Protein AF-A0A3L7U3P4-F1 (afdb_monomer)

Foldseek 3Di:
DVVVVVCVVVVNADQEDEAEQEAQFPDPPRQDDELVVVLVVLVVCVPHPHAYEPNEYWYAQARLDCRSPADPDGHHLVSRQVVLLSNCVSQVVDPSYDYYDYHEAEDDDSGRGHCHYNVRHGTPNVVSVVVVVVVVVDPPDDPPPPPDPDPPDPDDDDDDD

Sequence (161 aa):
WQYLERLSQEGIHFDAVGIQMCFGGATGGTAMRDLMQVSAVLDRFLAFDCKVMVSAFGVPSRQVDPKNGWWRNPWSEQVQSIWASRFVTIALSKPFIETVVWERLIDEGEDATGLLFENGKVKSVFAKLIAIRKRLRKPLGGQQHIGTADDETRAGAPAVE

pLDDT: mean 86.47, std 15.96, range [34.09, 97.69]

Nearest PDB structures (foldseek):
  8dhl-assembly1_A  TM=6.721E-01  e=5.071E-04  Tannerella forsythia
  5z6p-assembly2_B  TM=6.825E-01  e=1.349E-03  Agarivorans gilvus
  6xj9-assembly1_A  TM=6.238E-01  e=6.167E-04  Pseudoalteromonas fuliginea
  4bq3-assembly2_B  TM=6.403E-01  e=3.587E-03  Saccharophagus degradans 2-40
  4bq2-assembly4_D  TM=6.257E-01  e=1.411E-02  Saccharophagus degradans 2-40

Structure (mmCIF, N/CA/C/O backbone):
data_AF-A0A3L7U3P4-F1
#
_entry.id   AF-A0A3L7U3P4-F1
#
loop_
_atom_site.group_PDB
_atom_site.id
_atom_site.type_symbol
_atom_site.label_atom_id
_atom_site.label_alt_id
_atom_site.label_comp_id
_atom_site.label_asym_id
_atom_site.label_entity_id
_atom_site.label_seq_id
_atom_site.pdbx_PDB_ins_code
_atom_site.Cartn_x
_atom_site.Cartn_y
_atom_site.Cartn_z
_atom_site.occupancy
_atom_site.B_iso_or_equiv
_atom_site.auth_seq_id
_atom_site.auth_comp_id
_atom_site.auth_asym_id
_atom_site.auth_atom_id
_atom_site.pdbx_PDB_model_num
ATOM 1 N N . TRP A 1 1 ? -19.252 0.129 -0.219 1.00 67.69 1 TRP A N 1
ATOM 2 C CA . TRP A 1 1 ? -19.522 0.945 0.984 1.00 67.69 1 TRP A CA 1
ATOM 3 C C . TRP A 1 1 ? -20.930 0.738 1.493 1.00 67.69 1 TRP A C 1
ATOM 5 O O . TRP A 1 1 ? -21.040 0.233 2.596 1.00 67.69 1 TRP A O 1
ATOM 15 N N . GLN A 1 2 ? -21.957 0.923 0.657 1.00 83.81 2 GLN A N 1
ATOM 16 C CA . GLN A 1 2 ? -23.357 0.597 0.991 1.00 83.81 2 GLN A CA 1
ATOM 17 C C . GLN A 1 2 ? -23.560 -0.796 1.618 1.00 83.81 2 GLN A C 1
ATOM 19 O O . GLN A 1 2 ? -24.437 -0.975 2.449 1.00 83.81 2 GLN A O 1
ATOM 24 N N . TYR A 1 3 ? -22.738 -1.786 1.253 1.00 87.94 3 TYR A N 1
ATOM 25 C CA . TYR A 1 3 ? -22.774 -3.108 1.883 1.00 87.94 3 TYR A CA 1
ATOM 26 C C . TYR A 1 3 ? -22.405 -3.087 3.378 1.00 87.94 3 TYR A C 1
ATOM 28 O O . TYR A 1 3 ? -23.147 -3.627 4.187 1.00 87.94 3 TYR A O 1
ATOM 36 N N . LEU A 1 4 ? -21.302 -2.429 3.754 1.00 87.75 4 LEU A N 1
ATOM 37 C 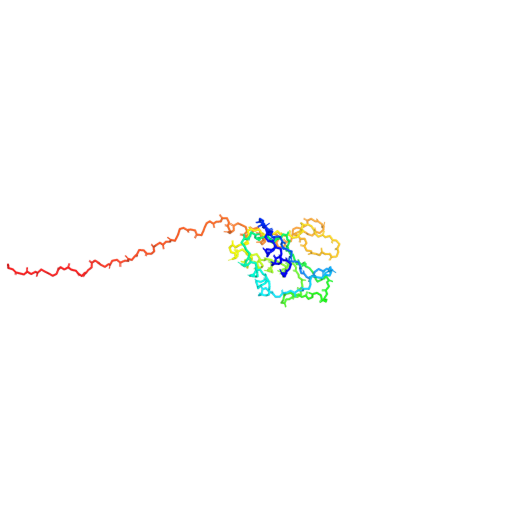CA . LEU A 1 4 ? -20.885 -2.325 5.159 1.00 87.75 4 LEU A CA 1
ATOM 38 C C . LEU A 1 4 ? -21.869 -1.483 5.978 1.00 87.75 4 LEU A C 1
ATOM 40 O O . LEU A 1 4 ? -22.160 -1.826 7.116 1.00 87.75 4 LEU A O 1
ATOM 44 N N . GLU A 1 5 ? -22.415 -0.418 5.386 1.00 88.25 5 GLU A N 1
ATOM 45 C CA . GLU A 1 5 ? -23.456 0.403 6.020 1.00 88.25 5 GLU A CA 1
ATOM 46 C C . GLU A 1 5 ? -24.707 -0.423 6.331 1.00 88.25 5 GLU A C 1
ATOM 48 O O . GLU A 1 5 ? -25.208 -0.361 7.447 1.00 88.25 5 GLU A O 1
ATOM 53 N N . ARG A 1 6 ? -25.173 -1.243 5.379 1.00 91.75 6 ARG A N 1
ATOM 54 C CA . ARG A 1 6 ? -26.330 -2.127 5.585 1.00 91.75 6 ARG A CA 1
ATOM 55 C C . ARG A 1 6 ? -26.078 -3.148 6.682 1.00 91.75 6 ARG A C 1
ATOM 57 O O . ARG A 1 6 ? -26.910 -3.306 7.557 1.00 91.75 6 ARG A O 1
ATOM 64 N N . LEU A 1 7 ? -24.927 -3.811 6.667 1.00 89.75 7 LEU A N 1
ATOM 65 C CA . LEU A 1 7 ? -24.597 -4.778 7.713 1.00 89.75 7 LEU A CA 1
ATOM 66 C C . LEU A 1 7 ? -24.532 -4.121 9.103 1.00 89.75 7 LEU A C 1
ATOM 68 O O . LEU A 1 7 ? -25.035 -4.690 10.065 1.00 89.75 7 LEU A O 1
ATOM 72 N N . SER A 1 8 ? -23.990 -2.902 9.195 1.00 87.62 8 SER A N 1
ATOM 73 C CA . SER A 1 8 ? -24.007 -2.114 10.433 1.00 87.62 8 SER A CA 1
ATOM 74 C C . SER A 1 8 ? -25.440 -1.770 10.878 1.00 87.62 8 SER A C 1
ATOM 76 O O . SER A 1 8 ? -25.772 -1.907 12.052 1.00 87.62 8 SER A O 1
ATOM 78 N N . GLN A 1 9 ? -26.322 -1.398 9.942 1.00 90.38 9 GLN A N 1
ATOM 79 C CA . GLN A 1 9 ? -27.745 -1.130 10.214 1.00 90.38 9 GLN A CA 1
ATOM 80 C C . GLN A 1 9 ? -28.514 -2.372 10.688 1.00 90.38 9 GLN A C 1
ATOM 82 O O . GLN A 1 9 ? -29.405 -2.244 11.522 1.00 90.38 9 GLN A O 1
ATOM 87 N N . GLU A 1 10 ? -28.146 -3.559 10.206 1.00 93.88 10 GLU A N 1
ATOM 88 C CA . GLU A 1 10 ? -28.688 -4.851 10.656 1.00 93.88 10 GLU A CA 1
ATOM 89 C C . GLU A 1 10 ? -28.107 -5.305 12.016 1.00 93.88 10 GLU A C 1
ATOM 91 O O . GLU A 1 10 ? -28.405 -6.400 12.489 1.00 93.88 10 GLU A O 1
ATOM 96 N N . GLY A 1 11 ? -27.266 -4.485 12.662 1.00 90.19 11 GLY A N 1
ATOM 97 C CA . GLY A 1 11 ? -26.672 -4.782 13.969 1.00 90.19 11 GLY A CA 1
ATOM 98 C C . GLY A 1 11 ? -25.506 -5.773 13.922 1.00 90.19 11 GLY A C 1
ATOM 99 O O . GLY A 1 11 ? -25.131 -6.334 14.952 1.00 90.19 11 GLY A O 1
ATOM 100 N N . ILE A 1 12 ? -24.920 -6.011 12.745 1.00 90.69 12 ILE A N 1
ATOM 101 C CA . ILE A 1 12 ? -23.742 -6.869 12.605 1.00 90.69 12 ILE A CA 1
ATOM 102 C C . ILE A 1 12 ? -22.498 -6.050 12.950 1.00 90.69 12 ILE A C 1
ATOM 104 O O . ILE A 1 12 ? -22.126 -5.114 12.240 1.00 90.69 12 ILE A O 1
ATOM 108 N N . HIS A 1 13 ? -21.843 -6.428 14.045 1.00 87.00 13 HIS A N 1
ATOM 109 C CA . HIS A 1 13 ? -20.583 -5.833 14.476 1.00 87.00 13 HIS A CA 1
ATOM 110 C C . HIS A 1 13 ? -19.392 -6.435 13.721 1.00 87.00 13 HIS A C 1
ATOM 112 O O . HIS A 1 13 ? -19.368 -7.629 13.419 1.00 87.00 13 HIS A O 1
ATOM 118 N N . PHE A 1 14 ? -18.386 -5.603 13.448 1.00 87.12 14 PHE A N 1
ATOM 119 C CA . PHE A 1 14 ? -17.137 -6.010 12.809 1.00 87.12 14 PHE A CA 1
ATOM 120 C C . PHE A 1 14 ? -15.954 -5.670 13.699 1.00 87.12 14 PHE A C 1
ATOM 122 O O . PHE A 1 14 ? -15.806 -4.518 14.101 1.00 87.12 14 PHE A O 1
ATOM 129 N N . ASP A 1 15 ? -15.062 -6.631 13.916 1.00 89.44 15 ASP A N 1
ATOM 130 C CA . ASP A 1 15 ? -13.807 -6.371 14.624 1.00 89.44 15 ASP A CA 1
ATOM 131 C C . ASP A 1 15 ? -12.809 -5.611 13.736 1.00 89.44 15 ASP A C 1
ATOM 133 O O . ASP A 1 15 ? -12.107 -4.701 14.184 1.00 89.44 15 ASP A O 1
ATOM 137 N N . ALA A 1 16 ? -12.758 -5.963 12.446 1.00 91.25 16 ALA A N 1
ATOM 138 C CA . ALA A 1 16 ? -11.863 -5.343 11.480 1.00 91.25 16 ALA A CA 1
ATOM 139 C C . ALA A 1 16 ? -12.367 -5.454 10.035 1.00 91.25 16 ALA A C 1
ATOM 141 O O . ALA A 1 16 ? -13.094 -6.381 9.675 1.00 91.25 16 ALA A O 1
ATOM 142 N N . VAL A 1 17 ? -11.903 -4.542 9.178 1.00 93.06 17 VAL A N 1
ATOM 143 C CA . VAL A 1 17 ? -12.140 -4.571 7.731 1.00 93.06 17 VAL A CA 1
ATOM 144 C C . VAL A 1 17 ? -10.822 -4.591 6.965 1.00 93.06 17 VAL A C 1
ATOM 146 O O . VAL A 1 17 ? -9.960 -3.730 7.136 1.00 93.06 17 VAL A O 1
ATOM 149 N N . GLY A 1 18 ? -10.689 -5.574 6.073 1.00 94.31 18 GLY A N 1
ATOM 150 C CA . GLY A 1 18 ? -9.583 -5.682 5.128 1.00 94.31 18 GLY A CA 1
ATOM 151 C C . GLY A 1 18 ? -9.915 -5.037 3.783 1.00 94.31 18 GLY A C 1
ATOM 152 O O . GLY A 1 18 ? -10.949 -5.338 3.188 1.00 94.31 18 GLY A O 1
ATOM 153 N N . ILE A 1 19 ? -9.020 -4.196 3.271 1.00 93.75 19 ILE A N 1
ATOM 154 C CA . ILE A 1 19 ? -9.125 -3.595 1.938 1.00 93.75 19 ILE A CA 1
ATOM 155 C C . ILE A 1 19 ? -7.894 -3.866 1.084 1.00 93.75 19 ILE A C 1
ATOM 157 O O . ILE A 1 19 ? -6.760 -3.739 1.541 1.00 93.75 19 ILE A O 1
ATOM 161 N N . GLN A 1 20 ? -8.132 -4.171 -0.188 1.00 94.69 20 GLN A N 1
ATOM 162 C CA . GLN A 1 20 ? -7.082 -4.329 -1.186 1.00 94.69 20 GLN A CA 1
ATOM 163 C C . GLN A 1 20 ? -7.017 -3.092 -2.087 1.00 94.69 20 GLN A C 1
ATOM 165 O O . GLN A 1 20 ? -8.040 -2.570 -2.536 1.00 94.69 20 GLN A O 1
ATOM 170 N N . MET A 1 21 ? -5.805 -2.598 -2.322 1.00 94.56 21 MET A N 1
ATOM 171 C CA . MET A 1 21 ? -5.500 -1.400 -3.100 1.00 94.56 21 MET A CA 1
ATOM 172 C C . MET A 1 21 ? -4.322 -1.672 -4.037 1.00 94.56 21 MET A C 1
ATOM 174 O O . MET A 1 21 ? -3.221 -1.147 -3.855 1.00 94.56 21 MET A O 1
ATOM 178 N N . CYS A 1 22 ? -4.572 -2.517 -5.033 1.00 94.06 22 CYS A N 1
ATOM 179 C CA . CYS A 1 22 ? -3.607 -2.889 -6.063 1.00 94.06 22 CYS A CA 1
ATOM 180 C C . CYS A 1 22 ? -3.944 -2.171 -7.376 1.00 94.06 22 CYS A C 1
ATOM 182 O O . CYS A 1 22 ? -5.112 -2.104 -7.767 1.00 94.06 22 CYS A O 1
ATOM 184 N N . PHE A 1 23 ? -2.935 -1.613 -8.047 1.00 94.38 23 PHE A N 1
ATOM 185 C CA . PHE A 1 23 ? -3.126 -0.808 -9.255 1.00 94.38 23 PHE A CA 1
ATOM 186 C C . PHE A 1 23 ? -2.093 -1.126 -10.340 1.00 94.38 23 PHE A C 1
ATOM 188 O O . PHE A 1 23 ? -0.981 -1.545 -10.043 1.00 94.38 23 PHE A O 1
ATOM 195 N N . GLY A 1 24 ? -2.439 -0.873 -11.602 1.00 89.75 24 GLY A N 1
ATOM 196 C CA . GLY A 1 24 ? -1.555 -0.988 -12.764 1.00 89.75 24 GLY A CA 1
ATOM 197 C C . GLY A 1 24 ? -1.256 -2.415 -13.239 1.00 89.75 24 GLY A C 1
ATOM 198 O O . GLY A 1 24 ? -0.463 -2.561 -14.164 1.00 89.75 24 GLY A O 1
ATOM 199 N N . GLY A 1 25 ? -1.848 -3.445 -12.623 1.00 86.75 25 GLY A N 1
ATOM 200 C CA . GLY A 1 25 ? -1.636 -4.855 -12.980 1.00 86.75 25 GLY A CA 1
ATOM 201 C C . GLY A 1 25 ? -2.342 -5.280 -14.273 1.00 86.75 25 GLY A C 1
ATOM 202 O O . GLY A 1 25 ? -2.974 -4.461 -14.940 1.00 86.75 25 GLY A O 1
ATOM 203 N N . ALA A 1 26 ? -2.250 -6.566 -14.627 1.00 79.56 26 ALA A N 1
ATOM 204 C CA . ALA A 1 26 ? -2.973 -7.138 -15.772 1.00 79.56 26 ALA A CA 1
ATOM 205 C C . ALA A 1 26 ? -4.445 -7.471 -15.457 1.00 79.56 26 ALA A C 1
ATOM 207 O O . ALA A 1 26 ? -5.258 -7.674 -16.360 1.00 79.56 26 ALA A O 1
ATOM 208 N N . THR A 1 27 ? -4.802 -7.554 -14.174 1.00 77.50 27 THR A N 1
ATOM 209 C CA . THR A 1 27 ? -6.125 -7.992 -13.721 1.00 77.50 27 THR A CA 1
ATOM 210 C C . THR A 1 27 ? -7.153 -6.860 -13.733 1.00 77.50 27 THR A C 1
ATOM 212 O O . THR A 1 27 ? -6.855 -5.689 -13.472 1.00 77.50 27 THR A O 1
ATOM 215 N N . GLY A 1 28 ? -8.408 -7.208 -14.033 1.00 77.31 28 GLY A N 1
ATOM 216 C CA . GLY A 1 28 ? -9.522 -6.261 -13.992 1.00 77.31 28 GLY A CA 1
ATOM 217 C C . GLY A 1 28 ? -9.705 -5.654 -12.596 1.00 77.31 28 GLY A C 1
ATOM 218 O O . GLY A 1 28 ? -9.552 -6.333 -11.586 1.00 77.31 28 GLY A O 1
ATOM 219 N N . GLY A 1 29 ? -10.041 -4.362 -12.536 1.00 83.44 29 GLY A N 1
ATOM 220 C CA . GLY A 1 29 ? -10.221 -3.636 -11.270 1.00 83.44 29 GLY A CA 1
ATOM 221 C C . GLY A 1 29 ? -8.958 -2.958 -10.727 1.00 83.44 29 GLY A C 1
ATOM 222 O O . GLY A 1 29 ? -9.045 -2.251 -9.725 1.00 83.44 29 GLY A O 1
ATOM 223 N N . THR A 1 30 ? -7.821 -3.082 -11.417 1.00 88.75 30 THR A N 1
ATOM 224 C CA . THR A 1 30 ? -6.544 -2.454 -11.035 1.00 88.75 30 THR A CA 1
ATOM 225 C C . THR A 1 30 ? -6.293 -1.105 -11.721 1.00 88.75 30 THR A C 1
ATOM 227 O O . THR A 1 30 ? -5.163 -0.627 -11.780 1.00 88.75 30 THR A O 1
ATOM 230 N N . ALA A 1 31 ? -7.331 -0.441 -12.235 1.00 92.00 31 ALA A N 1
ATOM 231 C CA . ALA A 1 31 ? -7.183 0.874 -12.859 1.00 92.00 31 ALA A CA 1
ATOM 232 C C . ALA A 1 31 ? -6.567 1.892 -11.883 1.00 92.00 31 ALA A C 1
ATOM 234 O O . ALA A 1 31 ? -7.016 2.023 -10.739 1.00 92.00 31 ALA A O 1
ATOM 235 N N . MET A 1 32 ? -5.547 2.620 -12.340 1.00 93.12 32 MET A N 1
ATOM 236 C CA . MET A 1 32 ? -4.780 3.527 -11.497 1.00 93.12 32 MET A CA 1
ATOM 237 C C . MET A 1 32 ? -5.645 4.649 -10.919 1.00 93.12 32 MET A C 1
ATOM 239 O O . MET A 1 32 ? -6.462 5.258 -11.609 1.00 93.12 32 MET A O 1
ATOM 243 N N . ARG A 1 33 ? -5.413 4.954 -9.640 1.00 91.75 33 ARG A N 1
ATOM 244 C CA . ARG A 1 33 ? -6.028 6.076 -8.924 1.00 91.75 33 ARG A CA 1
ATOM 245 C C . ARG A 1 33 ? -4.967 7.042 -8.436 1.00 91.75 33 ARG A C 1
ATOM 247 O O . ARG A 1 33 ? -3.884 6.625 -8.033 1.00 91.75 33 ARG A O 1
ATOM 254 N N . ASP A 1 34 ? -5.279 8.330 -8.411 1.00 92.94 34 ASP A N 1
ATOM 255 C CA . ASP A 1 34 ? -4.381 9.286 -7.767 1.00 92.94 34 ASP A CA 1
ATOM 256 C C . ASP A 1 34 ? -4.307 9.041 -6.245 1.00 92.94 34 ASP A C 1
ATOM 258 O O . ASP A 1 34 ? -5.236 8.521 -5.621 1.00 92.94 34 ASP A O 1
ATOM 262 N N . LEU A 1 35 ? -3.199 9.440 -5.621 1.00 95.56 35 LEU A N 1
ATOM 263 C CA . LEU A 1 35 ? -2.988 9.280 -4.183 1.00 95.56 35 LEU A CA 1
ATOM 264 C C . LEU A 1 35 ? -4.008 10.050 -3.327 1.00 95.56 35 LEU A C 1
ATOM 266 O O . LEU A 1 35 ? -4.341 9.595 -2.232 1.00 95.56 35 LEU A O 1
ATOM 270 N N . MET A 1 36 ? -4.548 11.171 -3.810 1.00 95.38 36 MET A N 1
ATOM 271 C CA . MET A 1 36 ? -5.641 11.881 -3.142 1.00 95.38 36 MET A CA 1
ATOM 272 C C . MET A 1 36 ? -6.925 11.047 -3.157 1.00 95.38 36 MET A C 1
ATOM 274 O O . MET A 1 36 ? -7.618 10.960 -2.145 1.00 95.38 36 MET A O 1
ATOM 278 N N . GLN A 1 37 ? -7.218 10.373 -4.273 1.00 94.69 37 GLN A N 1
ATOM 279 C CA . GLN A 1 37 ? -8.362 9.464 -4.362 1.00 94.69 37 GLN A CA 1
ATOM 280 C C . GLN A 1 37 ? -8.178 8.252 -3.447 1.00 94.69 37 GLN A C 1
ATOM 282 O O . GLN A 1 37 ? -9.137 7.820 -2.813 1.00 94.69 37 GLN A O 1
ATOM 287 N N . VAL A 1 38 ? -6.955 7.723 -3.337 1.00 95.31 38 VAL A N 1
ATOM 288 C CA . VAL A 1 38 ? -6.619 6.673 -2.365 1.00 95.31 38 VAL A CA 1
ATOM 289 C C . VAL A 1 38 ? -6.896 7.153 -0.940 1.00 95.31 38 VAL A C 1
ATOM 291 O O . VAL A 1 38 ? -7.606 6.462 -0.213 1.00 95.31 38 VAL A O 1
ATOM 294 N N . SER A 1 39 ? -6.424 8.347 -0.556 1.00 96.75 39 SER A N 1
ATOM 295 C CA . SER A 1 39 ? -6.730 8.925 0.762 1.00 96.75 39 SER A CA 1
ATOM 296 C C . SER A 1 39 ? -8.234 9.026 0.993 1.00 96.75 39 SER A C 1
ATOM 298 O O . SER A 1 39 ? -8.718 8.526 2.000 1.00 96.75 39 SER A O 1
ATOM 300 N N . ALA A 1 40 ? -8.977 9.594 0.041 1.00 95.56 40 ALA A N 1
ATOM 301 C CA . ALA A 1 40 ? -10.424 9.752 0.154 1.00 95.56 40 ALA A CA 1
ATOM 302 C C . ALA A 1 40 ? -11.157 8.405 0.272 1.00 95.56 40 ALA A C 1
ATOM 304 O O . ALA A 1 40 ? -12.165 8.300 0.964 1.00 95.56 40 ALA A O 1
ATOM 305 N N . VAL A 1 41 ? -10.662 7.348 -0.384 1.00 93.44 41 VAL A N 1
AT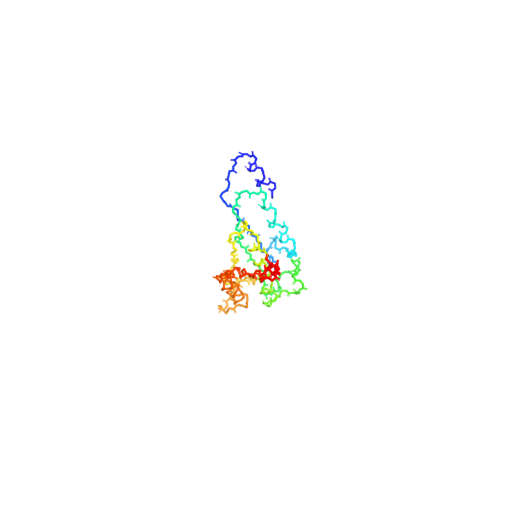OM 306 C CA . VAL A 1 41 ? -11.216 5.996 -0.226 1.00 93.44 41 VAL A CA 1
ATOM 307 C C . VAL A 1 41 ? -10.995 5.483 1.193 1.00 93.44 41 VAL A C 1
ATOM 309 O O . VAL A 1 41 ? -11.925 4.916 1.755 1.00 93.44 41 VAL A O 1
ATOM 312 N N . LEU A 1 42 ? -9.803 5.689 1.757 1.00 94.12 42 LEU A N 1
ATOM 313 C CA . LEU A 1 42 ? -9.484 5.307 3.132 1.00 94.12 42 LEU A CA 1
ATOM 314 C C . LEU A 1 42 ? -10.312 6.102 4.150 1.00 94.12 42 LEU A C 1
ATOM 316 O O . LEU A 1 42 ? -10.819 5.522 5.102 1.00 94.12 42 LEU A O 1
ATOM 320 N N . ASP A 1 43 ? -10.514 7.400 3.919 1.00 94.06 43 ASP A N 1
ATOM 321 C CA . ASP A 1 43 ? -11.289 8.285 4.801 1.00 94.06 43 ASP A CA 1
ATOM 322 C C . ASP A 1 43 ? -12.759 7.882 4.935 1.00 94.06 43 ASP A C 1
ATOM 324 O O . ASP A 1 43 ? -13.385 8.164 5.953 1.00 94.06 43 ASP A O 1
ATOM 328 N N . ARG A 1 44 ? -13.309 7.142 3.965 1.00 91.25 44 ARG A N 1
ATOM 329 C CA . ARG A 1 44 ? -14.672 6.598 4.075 1.00 91.25 44 ARG A CA 1
ATOM 330 C C . ARG A 1 44 ? -14.839 5.590 5.204 1.00 91.25 44 ARG A C 1
ATOM 332 O O . ARG A 1 44 ? -15.968 5.342 5.610 1.00 91.25 44 ARG A O 1
ATOM 339 N N . PHE A 1 45 ? -13.748 5.028 5.714 1.00 90.62 45 PHE A N 1
ATOM 340 C CA . PHE A 1 45 ? -13.817 4.114 6.842 1.00 90.62 45 PHE A CA 1
ATOM 341 C C . PHE A 1 45 ? -13.886 4.794 8.203 1.00 90.62 45 PHE A C 1
ATOM 343 O O . PHE A 1 45 ? -14.181 4.124 9.183 1.00 90.62 45 PHE A O 1
ATOM 350 N N . LEU A 1 46 ? -13.693 6.113 8.264 1.00 88.06 46 LEU A N 1
ATOM 351 C CA . LEU A 1 46 ? -13.784 6.874 9.508 1.00 88.06 46 LEU A CA 1
ATOM 352 C C . LEU A 1 46 ? -15.163 6.754 10.180 1.00 88.06 46 LEU A C 1
ATOM 354 O O . LEU A 1 46 ? -15.271 6.910 11.389 1.00 88.06 46 LEU A O 1
A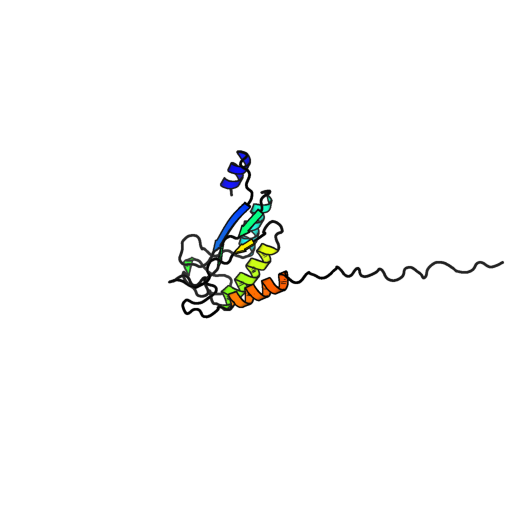TOM 358 N N . ALA A 1 47 ? -16.212 6.481 9.398 1.00 84.81 47 ALA A N 1
ATOM 359 C CA . ALA A 1 47 ? -17.573 6.314 9.898 1.00 84.81 47 ALA A CA 1
ATOM 360 C C . ALA A 1 47 ? -17.820 4.966 10.603 1.00 84.81 47 ALA A C 1
ATOM 362 O O . ALA A 1 47 ? -18.860 4.807 11.239 1.00 84.81 47 ALA A O 1
ATOM 363 N N . PHE A 1 48 ? -16.909 3.995 10.478 1.00 84.88 48 PHE A N 1
ATOM 364 C CA . PHE A 1 48 ? -17.046 2.684 11.109 1.00 84.88 48 PHE A CA 1
ATOM 365 C C . PHE A 1 48 ? -16.139 2.593 12.330 1.00 84.88 48 PHE A C 1
ATOM 367 O O . PHE A 1 48 ? -14.948 2.884 12.249 1.00 84.88 48 PHE A O 1
ATOM 374 N N . ASP A 1 49 ? -16.686 2.105 13.439 1.00 83.31 49 ASP A N 1
ATOM 375 C CA . ASP A 1 49 ? -15.949 1.913 14.692 1.00 83.31 49 ASP A CA 1
ATOM 376 C C . ASP A 1 49 ? -15.162 0.587 14.697 1.00 83.31 49 ASP A C 1
ATOM 378 O O . ASP A 1 49 ? -15.246 -0.221 15.616 1.00 83.31 49 ASP A O 1
ATOM 382 N N . CYS A 1 50 ? -14.444 0.311 13.606 1.00 86.62 50 CYS A N 1
ATOM 383 C CA . CYS A 1 50 ? -13.678 -0.920 13.423 1.00 86.62 50 CYS A CA 1
ATOM 384 C C . CYS A 1 50 ? -12.268 -0.617 12.918 1.00 86.62 50 CYS A C 1
ATOM 386 O O . CYS A 1 50 ? -12.004 0.420 12.300 1.00 86.62 50 CYS A O 1
ATOM 388 N N . LYS A 1 51 ? -11.338 -1.538 13.169 1.00 90.25 51 LYS A N 1
ATOM 389 C CA . LYS A 1 51 ? -9.959 -1.389 12.701 1.00 90.25 51 LYS A CA 1
ATOM 390 C C . LYS A 1 51 ? -9.869 -1.662 11.207 1.00 90.25 51 LYS A C 1
ATOM 392 O O . LYS A 1 51 ? -10.468 -2.607 10.699 1.00 90.25 51 LYS A O 1
ATOM 397 N N . VAL A 1 52 ? -9.088 -0.858 10.492 1.00 94.75 52 VAL A N 1
ATOM 398 C CA . VAL A 1 52 ? -8.892 -1.032 9.050 1.00 94.75 52 VAL A CA 1
ATOM 399 C C . VAL A 1 52 ? -7.500 -1.575 8.775 1.00 94.75 52 VAL A C 1
ATOM 401 O O . VAL A 1 52 ? -6.486 -1.030 9.218 1.00 94.75 52 VAL A O 1
ATOM 404 N N . MET A 1 53 ? -7.450 -2.635 7.979 1.00 96.44 53 MET A N 1
ATOM 405 C CA . MET A 1 53 ? -6.224 -3.191 7.430 1.00 96.44 53 MET A CA 1
ATOM 406 C C . MET A 1 53 ? -6.213 -2.991 5.920 1.00 96.44 53 MET A C 1
ATOM 408 O O . MET A 1 53 ? -7.110 -3.450 5.216 1.00 96.44 53 MET A O 1
ATOM 412 N N . VAL A 1 54 ? -5.148 -2.391 5.392 1.00 97.38 54 VAL A N 1
ATOM 413 C CA . VAL A 1 54 ? -4.827 -2.539 3.971 1.00 97.38 54 VAL A CA 1
ATOM 414 C C . VAL A 1 54 ? -4.210 -3.925 3.796 1.00 97.38 54 VAL A C 1
ATOM 416 O O . VAL A 1 54 ? -3.021 -4.119 4.038 1.00 97.38 54 VAL A O 1
ATOM 419 N N . SER A 1 55 ? -5.044 -4.902 3.444 1.00 97.00 55 SER A N 1
ATOM 420 C CA . SER A 1 55 ? -4.696 -6.325 3.378 1.00 97.00 55 SER A CA 1
ATOM 421 C C . SER A 1 55 ? -3.854 -6.685 2.158 1.00 97.00 55 SER A C 1
ATOM 423 O O . SER A 1 55 ? -3.177 -7.708 2.173 1.00 97.00 55 SER A O 1
ATOM 425 N N . ALA A 1 56 ? -3.873 -5.844 1.125 1.00 96.19 56 ALA A N 1
ATOM 426 C CA . ALA A 1 56 ? -2.922 -5.882 0.024 1.00 96.19 56 ALA A CA 1
ATOM 427 C C . ALA A 1 56 ? -2.793 -4.484 -0.587 1.00 96.19 56 ALA A C 1
ATOM 429 O O . ALA A 1 56 ? -3.796 -3.810 -0.822 1.00 96.19 56 ALA A O 1
ATOM 430 N N . PHE A 1 57 ? -1.574 -4.046 -0.874 1.00 96.38 57 PHE A N 1
ATOM 431 C CA . PHE A 1 57 ? -1.322 -2.932 -1.781 1.00 96.38 57 PHE A CA 1
ATOM 432 C C . PHE A 1 57 ? -0.100 -3.224 -2.644 1.00 96.38 57 PHE A C 1
ATOM 434 O O . PHE A 1 57 ? 0.851 -3.873 -2.200 1.00 96.38 57 PHE A O 1
ATOM 441 N N . GLY A 1 58 ? -0.129 -2.730 -3.876 1.00 95.44 58 GLY A N 1
ATOM 442 C CA . GLY A 1 58 ? 0.894 -3.037 -4.862 1.00 95.44 58 GLY A CA 1
ATOM 443 C C . GLY A 1 58 ? 0.697 -2.253 -6.149 1.00 95.44 58 GLY A C 1
ATOM 444 O O . GLY A 1 58 ? -0.420 -1.885 -6.513 1.00 95.44 58 GLY A O 1
ATOM 445 N N . VAL A 1 59 ? 1.811 -1.981 -6.820 1.00 95.75 59 VAL A N 1
ATOM 446 C CA . VAL A 1 59 ? 1.864 -1.453 -8.189 1.00 95.75 59 VAL A CA 1
ATOM 447 C C . VAL A 1 59 ? 3.016 -2.131 -8.919 1.00 95.75 59 VAL A C 1
ATOM 449 O O . VAL A 1 59 ? 3.977 -2.549 -8.256 1.00 95.75 59 VAL A O 1
ATOM 452 N N . PRO A 1 60 ? 2.965 -2.277 -10.249 1.00 95.50 60 PRO A N 1
ATOM 453 C CA . PRO A 1 60 ? 3.999 -3.004 -10.962 1.00 95.50 60 PRO A CA 1
ATOM 454 C C . PRO A 1 60 ? 5.290 -2.182 -11.087 1.00 95.50 60 PRO A C 1
ATOM 456 O O . PRO A 1 60 ? 5.291 -0.950 -11.076 1.00 95.50 60 PRO A O 1
ATOM 459 N N . SER A 1 61 ? 6.415 -2.877 -11.244 1.00 95.38 61 SER A N 1
ATOM 460 C CA . SER A 1 61 ? 7.734 -2.287 -11.503 1.00 95.38 61 SER A CA 1
ATOM 461 C C . SER A 1 61 ? 8.039 -2.089 -12.992 1.00 95.38 61 SER A C 1
ATOM 463 O O . SER A 1 61 ? 9.148 -1.685 -13.333 1.00 95.38 61 SER A O 1
ATOM 465 N N . ARG A 1 62 ? 7.092 -2.401 -13.879 1.00 94.06 62 ARG A N 1
ATOM 466 C CA . ARG A 1 62 ? 7.123 -2.140 -15.328 1.00 94.06 62 ARG A CA 1
ATOM 467 C C . ARG A 1 62 ? 5.696 -1.911 -15.820 1.00 94.06 62 ARG A C 1
ATOM 469 O O . ARG A 1 62 ? 4.757 -2.313 -15.139 1.00 94.06 62 ARG A O 1
ATOM 476 N N . GLN A 1 63 ? 5.514 -1.284 -16.979 1.00 92.62 63 GLN A N 1
ATOM 477 C CA . GLN A 1 63 ? 4.173 -1.155 -17.552 1.00 92.62 63 GLN A CA 1
ATOM 478 C C . GLN A 1 63 ? 3.655 -2.541 -17.962 1.00 92.62 63 GLN A C 1
ATOM 480 O O . GLN A 1 63 ? 4.295 -3.199 -18.776 1.00 92.62 63 GLN A O 1
ATOM 485 N N . VAL A 1 64 ? 2.528 -2.970 -17.383 1.00 90.38 64 VAL A N 1
ATOM 486 C CA . VAL A 1 64 ? 1.880 -4.257 -17.697 1.00 90.38 64 VAL A CA 1
ATOM 487 C C . VAL A 1 64 ? 0.746 -4.033 -18.696 1.00 90.38 64 VAL A C 1
ATOM 489 O O . VAL A 1 64 ? 0.855 -4.436 -19.848 1.00 90.38 64 VAL A O 1
ATOM 492 N N . ASP A 1 65 ? -0.291 -3.286 -18.301 1.00 88.31 65 ASP A N 1
ATOM 493 C CA . ASP A 1 65 ? -1.367 -2.855 -19.201 1.00 88.31 65 ASP A CA 1
ATOM 494 C C . ASP A 1 65 ? -1.424 -1.315 -19.277 1.00 88.31 65 ASP A C 1
ATOM 496 O O . ASP A 1 65 ? -1.713 -0.650 -18.276 1.00 88.31 65 ASP A O 1
ATOM 500 N N . PRO A 1 66 ? -1.157 -0.697 -20.444 1.00 86.31 66 PRO A N 1
ATOM 501 C CA . PRO A 1 66 ? -1.331 0.742 -20.646 1.00 86.31 66 PRO A CA 1
ATOM 502 C C . PRO A 1 66 ? -2.744 1.257 -20.334 1.00 86.31 66 PRO A C 1
ATOM 504 O O . PRO A 1 66 ? -2.887 2.404 -19.911 1.00 86.31 66 PRO A O 1
ATOM 507 N N . LYS A 1 67 ? -3.786 0.431 -20.495 1.00 89.44 67 LYS A N 1
ATOM 508 C CA . LYS A 1 67 ? -5.185 0.811 -20.231 1.00 89.44 67 LYS A CA 1
ATOM 509 C C . LYS A 1 67 ? -5.462 1.035 -18.749 1.00 89.44 67 LYS A C 1
ATOM 511 O O . LYS A 1 67 ? -6.318 1.847 -18.411 1.00 89.44 67 LYS A O 1
ATOM 516 N N . ASN A 1 68 ? -4.711 0.367 -17.874 1.00 89.38 68 ASN A N 1
ATOM 517 C CA . ASN A 1 68 ? -4.820 0.545 -16.427 1.00 89.38 68 ASN A CA 1
ATOM 518 C C . ASN A 1 68 ? -4.062 1.784 -15.922 1.00 89.38 68 ASN A C 1
ATOM 520 O O . ASN A 1 68 ? -4.143 2.105 -14.737 1.00 89.38 68 ASN A O 1
ATOM 524 N N . GLY A 1 69 ? -3.392 2.526 -16.811 1.00 90.75 69 GLY A N 1
ATOM 525 C CA . GLY A 1 69 ? -2.744 3.798 -16.507 1.00 90.75 69 GLY A CA 1
ATOM 526 C C . GLY A 1 69 ? -1.496 3.668 -15.631 1.00 90.75 69 GLY A C 1
ATOM 527 O O . GLY A 1 69 ? -0.974 2.580 -15.378 1.00 90.75 69 GLY A O 1
ATOM 528 N N . TRP A 1 70 ? -0.989 4.815 -15.183 1.00 93.38 70 TRP A N 1
ATOM 529 C CA . TRP A 1 70 ? 0.204 4.923 -14.343 1.00 93.38 70 TRP A CA 1
ATOM 530 C C . TRP A 1 70 ? 0.143 6.159 -13.446 1.00 93.38 70 TRP A C 1
ATOM 532 O O . TRP A 1 70 ? -0.675 7.060 -13.642 1.00 93.38 70 TRP A O 1
ATOM 542 N N . TRP A 1 71 ? 1.026 6.222 -12.449 1.00 94.12 71 TRP A N 1
ATOM 543 C CA . TRP A 1 71 ? 1.120 7.369 -11.550 1.00 94.12 71 TRP A CA 1
ATOM 544 C C . TRP A 1 71 ? 2.249 8.312 -11.945 1.00 94.12 71 TRP A C 1
ATOM 546 O O . TRP A 1 71 ? 3.418 8.038 -11.673 1.00 94.12 71 TRP A O 1
ATOM 556 N N . ARG A 1 72 ? 1.882 9.468 -12.513 1.00 92.06 72 ARG A N 1
ATOM 557 C CA . ARG A 1 72 ? 2.775 10.550 -12.981 1.00 92.06 72 ARG A CA 1
ATOM 558 C C . ARG A 1 72 ? 3.686 10.153 -14.147 1.00 92.06 72 ARG A C 1
ATOM 560 O O . ARG A 1 72 ? 3.631 10.801 -15.181 1.00 92.06 72 ARG A O 1
ATOM 567 N N . ASN A 1 73 ? 4.469 9.089 -13.996 1.00 94.19 73 ASN A N 1
ATOM 568 C CA . ASN A 1 73 ? 5.342 8.510 -15.015 1.00 94.19 73 ASN A CA 1
ATOM 569 C C . ASN A 1 73 ? 4.964 7.040 -15.263 1.00 94.19 73 ASN A C 1
ATOM 571 O O . ASN A 1 73 ? 4.424 6.416 -14.343 1.00 94.19 73 ASN A O 1
ATOM 575 N N . PRO A 1 74 ? 5.267 6.479 -16.450 1.00 94.56 74 PRO A N 1
ATOM 576 C CA . PRO A 1 74 ? 5.083 5.056 -16.722 1.00 94.56 74 PRO A CA 1
ATOM 577 C C . PRO A 1 74 ? 5.722 4.179 -15.646 1.00 94.56 74 PRO A C 1
ATOM 579 O O . PRO A 1 74 ? 6.739 4.554 -15.050 1.00 94.56 74 PRO A O 1
ATOM 582 N N . TRP A 1 75 ? 5.132 3.010 -15.396 1.00 95.69 75 TRP A N 1
ATOM 583 C CA . TRP A 1 75 ? 5.609 2.133 -14.334 1.00 95.69 75 TRP A CA 1
ATOM 584 C C . TRP A 1 75 ? 7.057 1.705 -14.563 1.00 95.69 75 TRP A C 1
ATOM 586 O O . TRP A 1 75 ? 7.434 1.199 -15.619 1.00 95.69 75 TRP A O 1
ATOM 596 N N . SER A 1 76 ? 7.857 1.902 -13.525 1.00 95.88 76 SER A N 1
ATOM 597 C CA . SER A 1 76 ? 9.243 1.472 -13.421 1.00 95.88 76 SER A CA 1
ATOM 598 C C . SER A 1 76 ? 9.525 1.105 -11.968 1.00 95.88 76 SER A C 1
ATOM 600 O O . SER A 1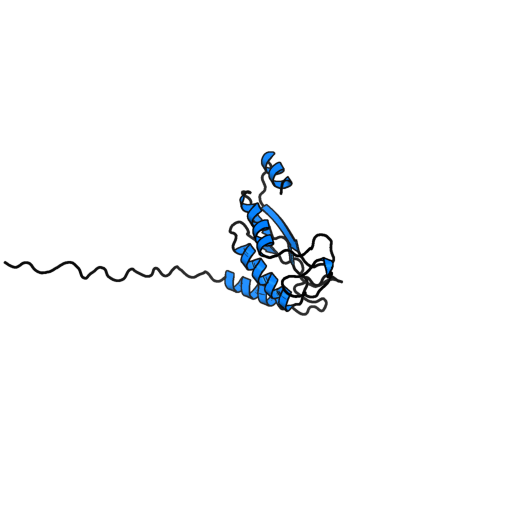 76 ? 8.790 1.507 -11.063 1.00 95.88 76 SER A O 1
ATOM 602 N N . GLU A 1 77 ? 10.615 0.389 -11.712 1.00 96.12 77 GLU A N 1
ATOM 603 C CA . GLU A 1 77 ? 11.050 0.047 -10.354 1.00 96.12 77 GLU A CA 1
ATOM 604 C C . GLU A 1 77 ? 11.187 1.299 -9.460 1.00 96.12 77 GLU A C 1
ATOM 606 O O . GLU A 1 77 ? 10.794 1.310 -8.290 1.00 96.12 77 GLU A O 1
ATOM 611 N N . GLN A 1 78 ? 11.674 2.403 -10.035 1.00 96.69 78 GLN A N 1
ATOM 612 C CA . GLN A 1 78 ? 11.782 3.682 -9.340 1.00 96.69 78 GLN A CA 1
ATOM 613 C C . GLN A 1 78 ? 10.403 4.270 -9.015 1.00 96.69 78 GLN A C 1
ATOM 615 O O . GLN A 1 78 ? 10.173 4.702 -7.885 1.00 96.69 78 GLN A O 1
ATOM 620 N N . VAL A 1 79 ? 9.473 4.282 -9.974 1.00 96.81 79 VAL A N 1
ATOM 621 C CA . VAL A 1 79 ? 8.115 4.806 -9.753 1.00 96.81 79 VAL A CA 1
ATOM 622 C C . VAL A 1 79 ? 7.371 3.955 -8.721 1.00 96.81 79 VAL A C 1
ATOM 624 O O . VAL A 1 79 ? 6.753 4.522 -7.820 1.00 96.81 79 VAL A O 1
ATOM 627 N N . GLN A 1 80 ? 7.512 2.626 -8.773 1.00 96.94 80 GLN A N 1
ATOM 628 C CA . GLN A 1 80 ? 6.961 1.689 -7.792 1.00 96.94 80 GLN A CA 1
ATOM 629 C C . GLN A 1 80 ? 7.416 2.037 -6.368 1.00 96.94 80 GLN A C 1
ATOM 631 O O . GLN A 1 80 ? 6.587 2.183 -5.469 1.00 96.94 80 GLN A O 1
ATOM 636 N N . SER A 1 81 ? 8.722 2.233 -6.149 1.00 97.38 81 SER A N 1
ATOM 637 C CA . SER A 1 81 ? 9.249 2.543 -4.813 1.00 97.38 81 SER A CA 1
ATOM 638 C C . SER A 1 81 ? 8.803 3.913 -4.289 1.00 97.38 81 SER A C 1
ATOM 640 O O . SER A 1 81 ? 8.495 4.056 -3.100 1.00 97.38 81 SER A O 1
ATOM 642 N N . ILE A 1 82 ? 8.729 4.930 -5.156 1.00 97.50 82 ILE A N 1
ATOM 643 C CA . ILE A 1 82 ? 8.245 6.261 -4.774 1.00 97.50 82 ILE A CA 1
ATOM 644 C C . ILE A 1 82 ? 6.758 6.188 -4.430 1.00 97.50 82 ILE A C 1
ATOM 646 O O . ILE A 1 82 ? 6.364 6.699 -3.380 1.00 97.50 82 ILE A O 1
ATOM 650 N N . TRP A 1 83 ? 5.947 5.541 -5.269 1.00 97.56 83 TRP A N 1
ATOM 651 C CA . TRP A 1 83 ? 4.516 5.384 -5.034 1.00 97.56 83 TRP A CA 1
ATOM 652 C C . TRP A 1 83 ? 4.251 4.649 -3.719 1.00 97.56 83 TRP A C 1
ATOM 654 O O . TRP A 1 83 ? 3.546 5.182 -2.864 1.00 97.56 83 TRP A O 1
ATOM 664 N N . ALA A 1 84 ? 4.902 3.502 -3.499 1.00 97.56 84 ALA A N 1
ATOM 665 C CA . ALA A 1 84 ? 4.761 2.708 -2.279 1.00 97.56 84 ALA A CA 1
ATOM 666 C C . ALA A 1 84 ? 5.090 3.531 -1.028 1.00 97.56 84 ALA A C 1
ATOM 668 O O . ALA A 1 84 ? 4.359 3.506 -0.039 1.00 97.56 84 ALA A O 1
ATOM 669 N N . SER A 1 85 ? 6.156 4.337 -1.087 1.00 97.06 85 SER A N 1
ATOM 670 C CA . SER A 1 85 ? 6.519 5.230 0.012 1.00 97.06 85 SER A CA 1
ATOM 671 C C . SER A 1 85 ? 5.434 6.259 0.318 1.00 97.06 85 SER A C 1
ATOM 673 O O . SER A 1 85 ? 5.207 6.563 1.491 1.00 97.06 85 SER A O 1
ATOM 675 N N . ARG A 1 86 ? 4.786 6.825 -0.706 1.00 97.44 86 ARG A N 1
ATOM 676 C CA . ARG A 1 86 ? 3.712 7.808 -0.521 1.00 97.44 86 ARG A CA 1
ATOM 677 C C . ARG A 1 86 ? 2.436 7.146 -0.022 1.00 97.44 86 ARG A C 1
ATOM 679 O O . ARG A 1 86 ? 1.846 7.662 0.919 1.00 97.44 86 ARG A O 1
ATOM 686 N N . PHE A 1 87 ? 2.073 5.997 -0.588 1.00 97.69 87 PHE A N 1
ATOM 687 C CA . PHE A 1 87 ? 0.930 5.204 -0.156 1.00 97.69 87 PHE A CA 1
ATOM 688 C C . PHE A 1 87 ? 1.024 4.867 1.334 1.00 97.69 87 PHE A C 1
ATOM 690 O O . PHE A 1 87 ? 0.131 5.225 2.093 1.00 97.69 87 PHE A O 1
ATOM 697 N N . VAL A 1 88 ? 2.138 4.270 1.777 1.00 97.06 88 VAL A N 1
ATOM 698 C CA . VAL A 1 88 ? 2.339 3.899 3.189 1.00 97.06 88 VAL A CA 1
ATOM 699 C C . VAL A 1 88 ? 2.292 5.124 4.101 1.00 97.06 88 VAL A C 1
ATOM 701 O O . VAL A 1 88 ? 1.708 5.057 5.176 1.00 97.06 88 VAL A O 1
ATOM 704 N N . THR A 1 89 ? 2.860 6.255 3.670 1.00 95.75 89 THR A N 1
ATOM 705 C CA . THR A 1 89 ? 2.799 7.505 4.447 1.00 95.75 89 THR A CA 1
ATOM 706 C C . THR A 1 89 ? 1.359 7.992 4.615 1.00 95.75 89 THR A C 1
ATOM 708 O O . THR A 1 89 ? 0.975 8.374 5.712 1.00 95.75 89 THR A O 1
ATOM 711 N N . ILE A 1 90 ? 0.556 7.962 3.547 1.00 96.81 90 ILE A N 1
ATOM 712 C CA . ILE A 1 90 ? -0.856 8.368 3.582 1.00 96.81 90 ILE A CA 1
ATOM 713 C C . ILE A 1 90 ? -1.665 7.406 4.449 1.00 96.81 90 ILE A C 1
ATOM 715 O O . ILE A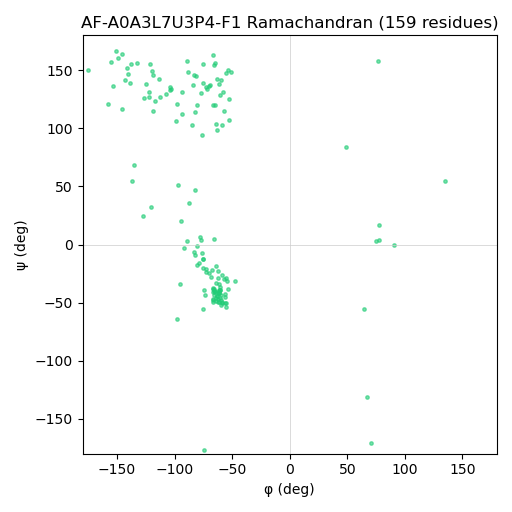 1 90 ? -2.382 7.854 5.338 1.00 96.81 90 ILE A O 1
ATOM 719 N N . ALA A 1 91 ? -1.531 6.099 4.228 1.00 96.75 91 ALA A N 1
ATOM 720 C CA . ALA A 1 91 ? -2.269 5.0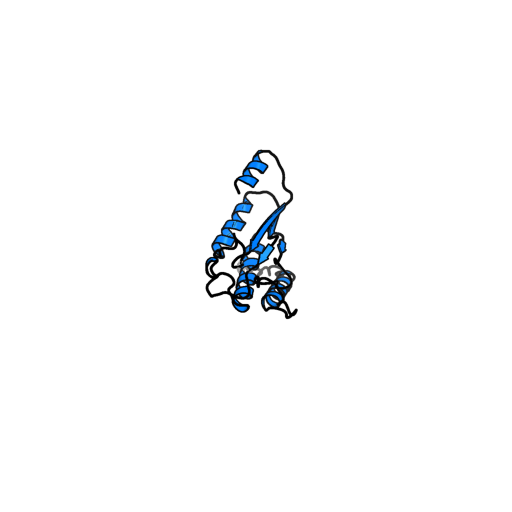88 4.972 1.00 96.75 91 ALA A CA 1
ATOM 721 C C . ALA A 1 91 ? -1.965 5.169 6.476 1.00 96.75 91 ALA A C 1
ATOM 723 O O . ALA A 1 91 ? -2.872 5.346 7.276 1.00 96.75 91 ALA A O 1
ATOM 724 N N . LEU A 1 92 ? -0.688 5.160 6.865 1.00 94.31 92 LEU A N 1
ATOM 725 C CA . LEU A 1 92 ? -0.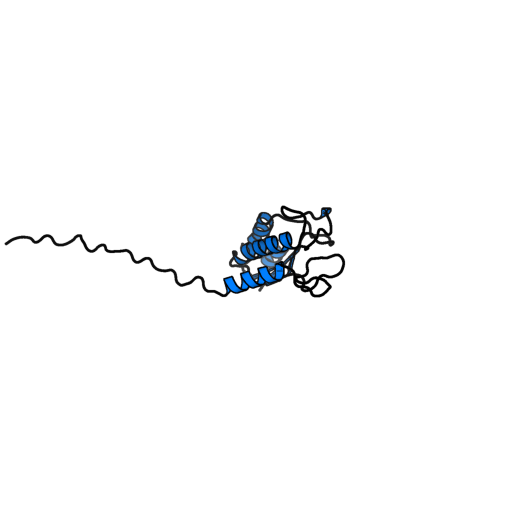300 5.185 8.280 1.00 94.31 92 LEU A CA 1
ATOM 726 C C . LEU A 1 92 ? -0.443 6.563 8.946 1.00 94.31 92 LEU A C 1
ATOM 728 O O . LEU A 1 92 ? -0.278 6.671 10.156 1.00 94.31 92 LEU A O 1
ATOM 732 N N . SER A 1 93 ? -0.757 7.620 8.187 1.00 94.38 93 SER A N 1
ATOM 733 C CA . SER A 1 93 ? -1.158 8.909 8.769 1.00 94.38 93 SER A CA 1
ATOM 734 C C . SER A 1 93 ? -2.586 8.906 9.323 1.00 94.38 93 SER A C 1
ATOM 736 O O . SER A 1 93 ? -2.959 9.832 10.040 1.00 94.38 93 SER A O 1
ATOM 738 N N . LYS A 1 94 ? -3.389 7.882 9.002 1.00 94.31 94 LYS A N 1
ATOM 739 C CA . LYS A 1 94 ? -4.776 7.752 9.456 1.00 94.31 94 LYS A CA 1
ATOM 740 C C . LYS A 1 94 ? -4.830 6.826 10.676 1.00 94.31 94 LYS A C 1
ATOM 742 O O . LYS A 1 94 ? -4.451 5.664 10.554 1.00 94.31 94 LYS A O 1
ATOM 747 N N . PRO A 1 95 ? -5.325 7.291 11.837 1.00 91.69 95 PRO A N 1
ATOM 748 C CA . PRO A 1 95 ? -5.201 6.559 13.103 1.00 91.69 95 PRO A CA 1
ATOM 749 C C . PRO A 1 95 ? -6.006 5.251 13.161 1.00 91.69 95 PRO A C 1
ATOM 751 O O . PRO A 1 95 ? -5.685 4.374 13.955 1.00 91.69 95 PRO A O 1
ATOM 754 N N . PHE A 1 96 ? -7.039 5.106 12.327 1.00 92.56 96 PHE A N 1
ATOM 755 C CA . PHE A 1 96 ? -7.854 3.889 12.235 1.00 92.56 96 PHE A CA 1
ATOM 756 C C . PHE A 1 96 ? -7.239 2.805 11.329 1.00 92.56 96 PHE A C 1
ATOM 758 O O . PHE A 1 96 ? -7.766 1.694 11.262 1.00 92.56 96 PHE A O 1
ATOM 765 N N . ILE A 1 97 ? -6.137 3.108 10.629 1.00 95.50 97 ILE A N 1
ATOM 766 C CA . ILE A 1 97 ? -5.397 2.137 9.818 1.00 95.50 97 ILE A CA 1
ATOM 767 C C . ILE A 1 97 ? -4.274 1.546 10.660 1.00 95.50 97 ILE A C 1
ATOM 769 O O . ILE A 1 97 ? -3.297 2.221 10.975 1.00 95.50 97 ILE A O 1
ATOM 773 N N . GLU A 1 98 ? -4.385 0.262 10.981 1.00 93.19 98 GLU A N 1
ATOM 774 C CA . GLU A 1 98 ? -3.411 -0.408 11.851 1.00 93.19 98 GLU A CA 1
ATOM 775 C C . GLU A 1 98 ? -2.318 -1.131 11.073 1.00 93.19 98 GLU A C 1
ATOM 777 O O . GLU A 1 98 ? -1.176 -1.221 11.520 1.00 93.19 98 GLU A O 1
ATOM 782 N N . THR A 1 99 ? -2.664 -1.671 9.905 1.00 94.50 99 THR A N 1
ATOM 783 C CA . THR A 1 99 ? -1.782 -2.563 9.154 1.00 94.50 99 THR A CA 1
ATOM 784 C C . THR A 1 99 ? -1.831 -2.253 7.665 1.00 94.50 99 THR A C 1
ATOM 786 O O . THR A 1 99 ? -2.896 -2.014 7.095 1.00 94.50 99 THR A O 1
ATOM 789 N N . VAL A 1 100 ? -0.659 -2.294 7.030 1.00 96.81 100 VAL A N 1
ATOM 790 C CA . VAL A 1 100 ? -0.505 -2.266 5.573 1.00 96.81 100 VAL A CA 1
ATOM 791 C C . VAL A 1 100 ? 0.337 -3.459 5.134 1.00 96.81 100 VAL A C 1
ATOM 793 O O . VAL A 1 100 ? 1.445 -3.664 5.633 1.00 96.81 100 VAL A O 1
ATOM 796 N N . VAL A 1 101 ? -0.187 -4.252 4.205 1.00 97.38 101 VAL A N 1
ATOM 797 C CA . VAL A 1 101 ? 0.442 -5.482 3.714 1.00 97.38 101 VAL A CA 1
ATOM 798 C C . VAL A 1 101 ? 0.753 -5.321 2.237 1.00 97.38 101 VAL A C 1
ATOM 800 O O . VAL A 1 101 ? -0.132 -5.029 1.438 1.00 97.38 101 VAL A O 1
ATOM 803 N N . TRP A 1 102 ? 2.021 -5.493 1.870 1.00 97.19 102 TRP A N 1
ATOM 804 C CA . TRP A 1 102 ? 2.397 -5.529 0.460 1.00 97.19 102 TRP A CA 1
ATOM 805 C C . TRP A 1 102 ? 1.851 -6.803 -0.190 1.00 97.19 102 TRP A C 1
ATOM 807 O O . TRP A 1 102 ? 1.944 -7.874 0.403 1.00 97.19 102 TRP A O 1
ATOM 817 N N . GLU A 1 103 ? 1.306 -6.688 -1.399 1.00 94.25 103 GLU A N 1
ATOM 818 C CA . GLU A 1 103 ? 0.551 -7.759 -2.061 1.00 94.25 103 GLU A CA 1
ATOM 819 C C . GLU A 1 103 ? 1.352 -9.052 -2.281 1.00 94.25 103 GLU A C 1
ATOM 821 O O . GLU A 1 103 ? 0.856 -10.136 -1.980 1.00 94.25 103 GLU A O 1
ATOM 826 N N . ARG A 1 104 ? 2.584 -8.962 -2.804 1.00 93.50 104 ARG A N 1
ATOM 827 C CA . ARG A 1 104 ? 3.345 -10.146 -3.234 1.00 93.50 104 ARG A CA 1
ATOM 828 C C . ARG A 1 104 ? 4.840 -10.047 -2.945 1.00 93.50 104 ARG A C 1
ATOM 830 O O . ARG A 1 104 ? 5.459 -8.999 -3.118 1.00 93.50 104 ARG A O 1
ATOM 837 N N . LEU A 1 105 ? 5.446 -11.163 -2.538 1.00 95.50 105 LEU A N 1
ATOM 838 C CA . LEU A 1 105 ? 6.884 -11.224 -2.278 1.00 95.50 105 LEU A CA 1
ATOM 839 C C . LEU A 1 105 ? 7.708 -11.255 -3.575 1.00 95.50 105 LEU A C 1
ATOM 841 O O . LEU A 1 105 ? 8.560 -10.394 -3.754 1.00 95.50 105 LEU A O 1
ATOM 845 N N . ILE A 1 106 ? 7.454 -12.202 -4.475 1.00 96.06 106 ILE A N 1
ATOM 846 C CA . ILE A 1 106 ? 8.217 -12.417 -5.718 1.00 96.06 106 ILE A CA 1
ATOM 847 C C . ILE A 1 106 ? 7.308 -12.101 -6.905 1.00 96.06 106 ILE A C 1
ATOM 849 O O . ILE A 1 106 ? 6.120 -12.385 -6.828 1.00 96.06 106 ILE A O 1
ATOM 853 N N . ASP A 1 107 ? 7.825 -11.502 -7.973 1.00 93.62 107 ASP A N 1
ATOM 854 C CA . ASP A 1 107 ? 7.083 -11.395 -9.235 1.00 93.62 107 ASP A CA 1
ATOM 855 C C . ASP A 1 107 ? 6.596 -12.764 -9.723 1.00 93.62 107 ASP A C 1
ATOM 857 O O . ASP A 1 107 ? 7.223 -13.789 -9.459 1.00 93.62 107 ASP A O 1
ATOM 861 N N . GLU A 1 108 ? 5.474 -12.772 -10.435 1.00 86.94 108 GLU A N 1
ATOM 862 C CA . GLU A 1 108 ? 4.936 -13.991 -11.033 1.00 86.94 108 GLU A CA 1
ATOM 863 C C . GLU A 1 108 ? 4.257 -13.647 -12.358 1.00 86.94 108 GLU A C 1
ATOM 865 O O . GLU A 1 108 ? 3.255 -12.922 -12.392 1.00 86.94 108 GLU A O 1
ATOM 870 N N . GLY A 1 109 ? 4.805 -14.184 -13.447 1.00 81.00 109 GLY A N 1
ATOM 871 C CA . GLY A 1 109 ? 4.250 -14.049 -14.785 1.00 81.00 109 GLY A CA 1
ATOM 872 C C . GLY A 1 109 ? 4.321 -12.610 -15.290 1.00 81.00 109 GLY A C 1
ATOM 873 O O . GLY A 1 109 ? 5.357 -11.947 -15.236 1.00 81.00 109 GLY A O 1
ATOM 874 N N . GLU A 1 110 ? 3.203 -12.110 -15.811 1.00 81.00 110 GLU A N 1
ATOM 875 C CA . GLU A 1 110 ? 3.136 -10.743 -16.341 1.00 81.00 110 GLU A CA 1
ATOM 876 C C . GLU A 1 110 ? 2.995 -9.674 -15.245 1.00 81.00 110 GLU A C 1
ATOM 878 O O . GLU A 1 110 ? 3.270 -8.493 -15.484 1.00 81.00 110 GLU A O 1
ATOM 883 N N . ASP A 1 111 ? 2.633 -10.077 -14.023 1.00 81.06 111 ASP A N 1
ATOM 884 C CA . ASP A 1 111 ? 2.418 -9.172 -12.900 1.00 81.06 111 ASP A CA 1
ATOM 885 C C . ASP A 1 111 ? 3.736 -8.863 -12.176 1.00 81.06 111 ASP A C 1
ATOM 887 O O . ASP A 1 111 ? 4.251 -9.631 -11.361 1.00 81.06 111 ASP A O 1
ATOM 891 N N . ALA A 1 112 ? 4.270 -7.671 -12.441 1.00 91.31 112 ALA A N 1
ATOM 892 C CA . ALA A 1 112 ? 5.537 -7.200 -11.883 1.00 91.31 112 ALA A CA 1
ATOM 893 C C . ALA A 1 112 ? 5.396 -6.487 -10.517 1.00 91.31 112 ALA A C 1
ATOM 895 O O . ALA A 1 112 ? 6.082 -5.488 -10.262 1.00 91.31 112 ALA A O 1
ATOM 896 N N . THR A 1 113 ? 4.477 -6.925 -9.649 1.00 94.12 113 THR A N 1
ATOM 897 C CA . THR A 1 113 ? 4.139 -6.263 -8.367 1.00 94.12 113 THR A CA 1
ATOM 898 C C . THR A 1 113 ? 4.938 -6.771 -7.160 1.00 94.12 113 THR A C 1
ATOM 900 O O . THR A 1 113 ? 4.810 -6.227 -6.063 1.00 94.12 113 THR A O 1
ATOM 903 N N . GLY A 1 114 ? 5.803 -7.770 -7.330 1.00 95.06 114 GLY A N 1
ATOM 904 C CA . GLY A 1 114 ? 6.616 -8.355 -6.268 1.00 95.06 114 GLY A CA 1
ATOM 905 C C . GLY A 1 114 ? 7.643 -7.390 -5.670 1.00 95.06 114 GLY A C 1
ATOM 906 O O . GLY A 1 114 ? 8.086 -6.440 -6.322 1.00 95.06 114 GLY A O 1
ATOM 907 N N . LEU A 1 115 ? 8.051 -7.656 -4.425 1.00 96.75 115 LEU A N 1
ATOM 908 C CA . LEU A 1 115 ? 9.207 -7.022 -3.767 1.00 96.75 115 LEU A CA 1
ATOM 909 C C . LEU A 1 115 ? 10.548 -7.519 -4.324 1.00 96.75 115 LEU A C 1
ATOM 911 O O . LEU A 1 115 ? 11.565 -6.829 -4.208 1.00 96.75 115 LEU A O 1
ATOM 915 N N . LEU A 1 116 ? 10.549 -8.716 -4.903 1.00 96.81 116 LEU A N 1
ATOM 916 C CA . LEU A 1 116 ? 11.660 -9.327 -5.613 1.00 96.81 116 LEU A CA 1
ATOM 917 C C . LEU A 1 116 ? 11.250 -9.598 -7.061 1.00 96.81 116 LEU A C 1
ATOM 919 O O . LEU A 1 116 ? 10.086 -9.866 -7.348 1.00 96.81 116 LEU A O 1
ATOM 923 N N . PHE A 1 117 ? 12.219 -9.537 -7.965 1.00 95.56 117 PHE A N 1
ATOM 924 C CA . PHE A 1 117 ? 12.082 -10.077 -9.313 1.00 95.56 117 PHE A CA 1
ATOM 925 C C . PHE A 1 117 ? 11.955 -11.609 -9.268 1.00 95.56 117 PHE A C 1
ATOM 927 O O . PHE A 1 117 ? 12.361 -12.229 -8.284 1.00 95.56 117 PHE A O 1
ATOM 934 N N . GLU A 1 118 ? 11.478 -12.228 -10.351 1.00 94.38 118 GLU A N 1
ATOM 935 C CA . GLU A 1 118 ? 11.338 -13.695 -10.466 1.00 94.38 118 GLU A CA 1
ATOM 936 C C . GLU A 1 118 ? 12.650 -14.451 -10.188 1.00 94.38 118 GLU A C 1
ATOM 938 O O . GLU A 1 118 ? 12.651 -15.538 -9.622 1.00 94.38 118 GLU A O 1
ATOM 943 N N . ASN A 1 119 ? 13.794 -13.844 -10.518 1.00 94.44 119 ASN A N 1
ATOM 944 C CA . ASN A 1 119 ? 15.125 -14.397 -10.248 1.00 94.44 119 ASN A CA 1
ATOM 945 C C . ASN A 1 119 ? 15.593 -14.241 -8.784 1.00 94.44 119 ASN A C 1
ATOM 947 O O . ASN A 1 119 ? 16.759 -14.492 -8.482 1.00 94.44 119 ASN A O 1
ATOM 951 N N . GLY A 1 120 ? 14.730 -13.763 -7.883 1.00 94.56 120 GLY A N 1
ATOM 952 C CA . GLY A 1 120 ? 15.042 -13.536 -6.472 1.00 94.56 120 GLY A CA 1
ATOM 953 C C . GLY A 1 120 ? 15.862 -12.273 -6.190 1.00 94.56 120 GLY A C 1
ATOM 954 O O . GLY A 1 120 ? 16.228 -12.026 -5.041 1.00 94.56 120 GLY A O 1
ATOM 955 N N . LYS A 1 121 ? 16.159 -11.437 -7.194 1.00 96.81 121 LYS A N 1
ATOM 956 C CA . LYS A 1 121 ? 16.823 -10.147 -6.969 1.00 96.81 121 LYS A CA 1
ATOM 957 C C . LYS A 1 121 ? 15.851 -9.167 -6.310 1.00 96.81 121 LYS A C 1
ATOM 959 O O . LYS A 1 121 ? 14.717 -8.999 -6.745 1.00 96.81 121 LYS A O 1
ATOM 964 N N . VAL A 1 122 ? 16.317 -8.476 -5.275 1.00 97.31 122 VAL A N 1
ATOM 965 C CA . VAL A 1 122 ? 15.526 -7.488 -4.527 1.00 97.31 122 VAL A CA 1
ATOM 966 C C . VAL A 1 122 ? 15.270 -6.232 -5.368 1.00 97.31 122 VAL A C 1
ATOM 968 O O . VAL A 1 122 ? 16.200 -5.708 -5.985 1.00 97.31 122 VAL A O 1
ATOM 971 N N . LYS A 1 123 ? 14.036 -5.713 -5.341 1.00 97.50 123 LYS A N 1
ATOM 972 C CA . LYS A 1 123 ? 13.670 -4.420 -5.941 1.00 97.50 123 LYS A CA 1
ATOM 973 C C . LYS A 1 123 ? 13.851 -3.255 -4.970 1.00 97.50 123 LYS A C 1
ATOM 975 O O . LYS A 1 123 ? 13.769 -3.401 -3.749 1.00 97.50 123 LYS A O 1
ATOM 980 N N . SER A 1 124 ? 13.990 -2.050 -5.509 1.00 97.12 124 SER A N 1
ATOM 981 C CA . SER A 1 124 ? 14.161 -0.799 -4.765 1.00 97.12 124 SER A CA 1
ATOM 982 C C . SER A 1 124 ? 13.024 -0.514 -3.777 1.00 97.12 124 SER A C 1
ATOM 984 O O . SER A 1 124 ? 13.261 0.073 -2.716 1.00 97.12 124 SER A O 1
ATOM 986 N N . VAL A 1 125 ? 11.803 -0.983 -4.063 1.00 97.62 125 VAL A N 1
ATOM 987 C CA . VAL A 1 125 ? 10.657 -0.859 -3.151 1.00 97.62 125 VAL A CA 1
ATOM 988 C C . VAL A 1 125 ? 10.898 -1.569 -1.815 1.00 97.62 125 VAL A C 1
ATOM 990 O O . VAL A 1 125 ? 10.557 -1.018 -0.770 1.00 97.62 125 VAL A O 1
ATOM 993 N N . PHE A 1 126 ? 11.577 -2.719 -1.803 1.00 97.44 126 PHE A N 1
ATOM 994 C CA . PHE A 1 126 ? 11.875 -3.463 -0.577 1.00 97.44 126 PHE A CA 1
ATOM 995 C C . PHE A 1 126 ? 12.748 -2.643 0.380 1.00 97.44 126 PHE A C 1
ATOM 997 O O . PHE A 1 126 ? 12.405 -2.449 1.550 1.00 97.44 126 PHE A O 1
ATOM 1004 N N . ALA A 1 127 ? 13.846 -2.079 -0.135 1.00 95.25 127 ALA A N 1
ATOM 1005 C CA . ALA A 1 127 ? 14.731 -1.213 0.642 1.00 95.25 127 ALA A CA 1
ATOM 1006 C C . ALA A 1 127 ? 13.990 0.031 1.163 1.00 95.25 127 ALA A C 1
ATOM 1008 O O . ALA A 1 127 ? 14.178 0.439 2.315 1.00 95.25 127 ALA A O 1
ATOM 1009 N N . LYS A 1 128 ? 13.096 0.605 0.347 1.00 96.12 128 LYS A N 1
ATOM 1010 C CA . LYS A 1 128 ? 12.273 1.762 0.717 1.00 96.12 128 LYS A CA 1
ATOM 1011 C C . LYS A 1 128 ? 11.308 1.448 1.865 1.00 96.12 128 LYS A C 1
ATOM 1013 O O . LYS A 1 128 ? 11.240 2.222 2.820 1.00 96.12 128 LYS A O 1
ATOM 1018 N N . LEU A 1 129 ? 10.607 0.316 1.810 1.00 95.94 129 LEU A N 1
ATOM 1019 C CA . LEU A 1 129 ? 9.686 -0.123 2.864 1.00 95.94 129 LEU A CA 1
ATOM 1020 C C . LEU A 1 129 ? 10.425 -0.436 4.172 1.00 95.94 129 LEU A C 1
ATOM 1022 O O . LEU A 1 129 ? 9.973 -0.029 5.245 1.00 95.94 129 LEU A O 1
ATOM 1026 N N . ILE A 1 130 ? 11.606 -1.063 4.105 1.00 95.69 130 ILE A N 1
ATOM 1027 C CA . ILE A 1 130 ? 12.464 -1.268 5.283 1.00 95.69 130 ILE A CA 1
ATOM 1028 C C . ILE A 1 130 ? 12.866 0.068 5.912 1.00 95.69 130 ILE A C 1
ATOM 1030 O O . ILE A 1 130 ? 12.823 0.202 7.137 1.00 95.69 130 ILE A O 1
ATOM 1034 N N . ALA A 1 131 ? 13.248 1.060 5.105 1.00 94.75 131 ALA A N 1
ATOM 1035 C CA . ALA A 1 131 ? 13.618 2.380 5.609 1.00 94.75 131 ALA A CA 1
ATOM 1036 C C . ALA A 1 131 ? 12.448 3.061 6.341 1.00 94.75 131 ALA A C 1
ATOM 1038 O O . ALA A 1 131 ? 12.642 3.611 7.426 1.00 94.75 131 ALA A O 1
ATOM 1039 N N . ILE A 1 132 ? 11.228 2.964 5.800 1.00 94.00 132 ILE A N 1
ATOM 1040 C CA . ILE A 1 132 ? 10.014 3.477 6.453 1.00 94.00 132 ILE A CA 1
ATOM 1041 C C . ILE A 1 132 ? 9.766 2.748 7.775 1.00 94.00 132 ILE A C 1
ATOM 1043 O O . ILE A 1 132 ? 9.618 3.399 8.807 1.00 94.00 132 ILE A O 1
ATOM 1047 N N . ARG A 1 133 ? 9.809 1.410 7.784 1.00 93.25 133 ARG A N 1
ATOM 1048 C CA . ARG A 1 133 ? 9.646 0.610 9.007 1.00 93.25 133 ARG A CA 1
ATOM 1049 C C . ARG A 1 133 ? 10.659 1.004 10.083 1.00 93.25 133 ARG A C 1
ATOM 1051 O O . ARG A 1 133 ? 10.289 1.169 11.240 1.00 93.25 133 ARG A O 1
ATOM 1058 N N . LYS A 1 134 ? 11.935 1.173 9.718 1.00 94.12 134 LYS A N 1
ATOM 1059 C CA . LYS A 1 134 ? 12.988 1.618 10.649 1.00 94.12 134 LYS A CA 1
ATOM 1060 C C . LYS A 1 134 ? 12.689 3.007 11.217 1.00 94.12 134 LYS A C 1
ATOM 1062 O O . LYS A 1 134 ? 12.858 3.206 12.415 1.00 94.12 134 LYS A O 1
ATOM 1067 N N . ARG A 1 135 ? 12.212 3.939 10.384 1.00 91.44 135 ARG A N 1
ATOM 1068 C CA . ARG A 1 135 ? 11.823 5.289 10.815 1.00 91.44 135 ARG A CA 1
ATOM 1069 C C . ARG A 1 135 ? 10.655 5.262 11.800 1.00 91.44 135 ARG A C 1
ATOM 1071 O O . ARG A 1 135 ? 10.730 5.946 12.808 1.00 91.44 135 ARG A O 1
ATOM 1078 N N . LEU A 1 136 ? 9.622 4.463 11.532 1.00 88.81 136 LEU A N 1
ATOM 1079 C CA . LEU A 1 136 ? 8.429 4.367 12.383 1.00 88.81 136 LEU A CA 1
ATOM 1080 C C . LEU A 1 136 ? 8.691 3.668 13.725 1.00 88.81 136 LEU A C 1
ATOM 1082 O O . LEU A 1 136 ? 7.992 3.932 14.693 1.00 88.81 136 LEU A O 1
ATOM 1086 N N . ARG A 1 137 ? 9.713 2.805 13.813 1.00 89.06 137 ARG A N 1
ATOM 1087 C CA . ARG A 1 137 ? 10.139 2.203 15.091 1.00 89.06 137 ARG A CA 1
ATOM 1088 C C . ARG A 1 137 ? 10.850 3.185 16.016 1.00 89.06 137 ARG A C 1
ATOM 1090 O O . ARG A 1 137 ? 10.955 2.907 17.207 1.00 89.06 137 ARG A O 1
ATOM 1097 N N . LYS A 1 138 ? 11.391 4.284 15.484 1.00 87.50 138 LYS A N 1
ATOM 1098 C CA . LYS A 1 138 ? 12.035 5.307 16.303 1.00 87.50 138 LYS A CA 1
ATOM 1099 C C . LYS A 1 138 ? 10.931 6.191 16.898 1.00 87.50 138 LYS A C 1
ATOM 1101 O O . LYS A 1 138 ? 10.201 6.805 16.121 1.00 87.50 138 LYS A O 1
ATOM 1106 N N . PRO A 1 139 ? 10.806 6.287 18.234 1.00 77.81 139 PRO A N 1
ATOM 1107 C CA . PRO A 1 139 ? 9.890 7.239 18.849 1.00 77.81 139 PRO A CA 1
ATOM 1108 C C . PRO A 1 139 ? 10.208 8.648 18.343 1.00 77.81 139 PRO A C 1
ATOM 1110 O O . PRO A 1 139 ? 11.375 8.967 18.101 1.00 77.81 139 PRO A O 1
ATOM 1113 N N . LEU A 1 140 ? 9.197 9.510 18.228 1.00 69.75 140 LEU A N 1
ATOM 1114 C CA . LEU A 1 140 ? 9.365 10.895 17.764 1.00 69.75 140 LEU A CA 1
ATOM 1115 C C . LEU A 1 140 ? 10.195 11.780 18.726 1.00 69.75 140 LEU A C 1
ATOM 1117 O O . LEU A 1 140 ? 10.395 12.957 18.447 1.00 69.75 140 LEU A O 1
ATOM 1121 N N . GLY A 1 141 ? 10.744 11.206 19.806 1.00 70.62 141 GLY A N 1
ATOM 1122 C CA . GLY A 1 141 ? 11.345 11.933 20.921 1.00 70.62 141 GLY A CA 1
ATOM 1123 C C . GLY A 1 141 ? 10.265 12.523 21.829 1.00 70.62 141 GLY A C 1
ATOM 1124 O O . GLY A 1 141 ? 9.117 12.679 21.416 1.00 70.62 141 GLY A O 1
ATOM 1125 N N . GLY A 1 142 ? 10.608 12.817 23.084 1.00 65.44 142 GLY A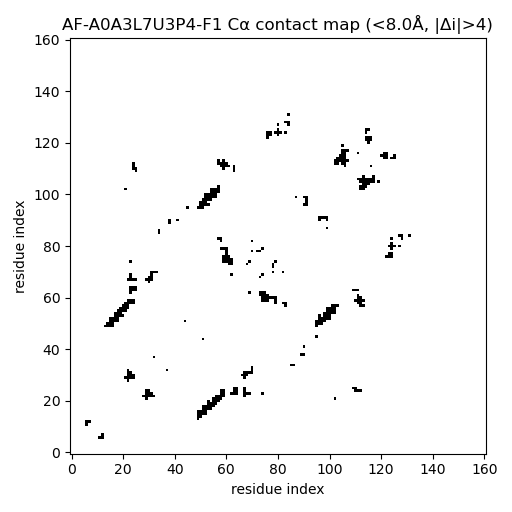 N 1
ATOM 1126 C CA . GLY A 1 142 ? 9.736 13.642 23.921 1.00 65.44 142 GLY A CA 1
ATOM 1127 C C . GLY A 1 142 ? 9.619 15.034 23.302 1.00 65.44 142 GLY A C 1
ATOM 1128 O O . GLY A 1 142 ? 10.604 15.539 22.758 1.00 65.44 142 GLY A O 1
ATOM 1129 N N . GLN A 1 143 ? 8.435 15.650 23.360 1.00 58.22 143 GLN A N 1
ATOM 1130 C CA . GLN A 1 143 ? 8.324 17.069 23.034 1.00 58.22 143 GLN A CA 1
ATOM 1131 C C . GLN A 1 143 ? 9.269 17.819 23.971 1.00 58.22 143 GLN A C 1
ATOM 1133 O O . GLN A 1 143 ? 9.096 17.775 25.188 1.00 58.22 143 GLN A O 1
ATOM 1138 N N . GLN A 1 144 ? 10.305 18.454 23.422 1.00 52.03 144 GLN A N 1
ATOM 1139 C CA . GLN A 1 144 ? 11.075 19.410 24.199 1.00 52.03 144 GLN A CA 1
ATOM 1140 C C . GLN A 1 144 ? 10.111 20.545 24.520 1.00 52.03 144 GLN A C 1
ATOM 1142 O O . GLN A 1 144 ? 9.752 21.327 23.643 1.00 52.03 144 GLN A O 1
ATOM 1147 N N . HIS A 1 145 ? 9.633 20.575 25.762 1.00 47.00 145 HIS A N 1
ATOM 1148 C CA . HIS A 1 145 ? 8.999 21.755 26.315 1.00 47.00 145 HIS A CA 1
ATOM 1149 C C . HIS A 1 145 ? 10.067 22.845 26.226 1.00 47.00 145 HIS A C 1
ATOM 1151 O O . HIS A 1 145 ? 11.048 22.820 26.969 1.00 47.00 145 HIS A O 1
ATOM 1157 N N . ILE A 1 146 ? 9.937 23.739 25.247 1.00 54.03 146 ILE A N 1
ATOM 1158 C CA . ILE A 1 146 ? 10.689 24.987 25.241 1.00 54.03 146 ILE A CA 1
ATOM 1159 C C . ILE A 1 146 ? 10.188 25.703 26.490 1.00 54.03 146 ILE A C 1
ATOM 1161 O O . ILE A 1 146 ? 9.065 26.205 26.514 1.00 54.03 146 ILE A O 1
ATOM 1165 N N . GLY A 1 147 ? 10.965 25.605 27.569 1.00 45.69 147 GLY A N 1
ATOM 1166 C CA . GLY A 1 147 ? 10.708 26.337 28.795 1.00 45.69 147 GLY A CA 1
ATOM 1167 C C . GLY A 1 147 ? 10.559 27.805 28.433 1.00 45.69 147 GLY A C 1
ATOM 1168 O O . GLY A 1 147 ? 11.406 28.369 27.741 1.00 45.69 147 GLY A O 1
ATOM 1169 N N . THR A 1 148 ? 9.439 28.387 28.839 1.00 44.62 148 THR A N 1
ATOM 1170 C CA . THR A 1 148 ? 9.229 29.828 28.870 1.00 44.62 148 THR A CA 1
ATOM 1171 C C . THR A 1 148 ? 10.380 30.445 29.654 1.00 44.62 148 THR A C 1
ATOM 1173 O O . THR A 1 148 ? 10.467 30.250 30.864 1.00 44.62 148 THR A O 1
ATOM 1176 N N . ALA A 1 149 ? 11.289 31.106 28.943 1.00 45.50 149 ALA A N 1
ATOM 1177 C CA . ALA A 1 149 ? 12.356 31.885 29.540 1.00 45.50 149 ALA A CA 1
ATOM 1178 C C . ALA A 1 149 ? 11.744 33.071 30.304 1.00 45.50 149 ALA A C 1
ATOM 1180 O O . ALA A 1 149 ? 11.032 33.882 29.716 1.00 45.50 149 ALA A O 1
ATOM 1181 N N . ASP A 1 150 ? 12.020 33.094 31.604 1.00 46.41 150 ASP A N 1
ATOM 1182 C CA . ASP A 1 150 ? 12.280 34.257 32.451 1.00 46.41 150 ASP A CA 1
ATOM 1183 C C . ASP A 1 150 ? 11.294 35.438 32.369 1.00 46.41 150 ASP A C 1
ATOM 1185 O O . ASP A 1 150 ? 11.562 36.460 31.740 1.00 46.41 150 ASP A O 1
ATOM 1189 N N . ASP A 1 151 ? 10.195 35.344 33.128 1.00 46.09 151 ASP A N 1
ATOM 1190 C CA . ASP A 1 151 ? 9.412 36.502 33.598 1.00 46.09 151 ASP A CA 1
ATOM 1191 C C . ASP A 1 151 ? 9.824 36.876 35.038 1.00 46.09 151 ASP A C 1
ATOM 1193 O O . ASP A 1 151 ? 9.005 36.962 35.949 1.00 46.09 151 ASP A O 1
ATOM 1197 N N . GLU A 1 152 ? 11.134 37.037 35.273 1.00 47.03 152 GLU A N 1
ATOM 1198 C CA . GLU A 1 152 ? 11.709 37.321 36.602 1.00 47.03 152 GLU A CA 1
ATOM 1199 C C . GLU A 1 152 ? 12.504 38.641 36.658 1.00 47.03 152 GLU A C 1
ATOM 1201 O O . GLU A 1 152 ? 13.466 38.787 37.406 1.00 47.03 152 GLU A O 1
ATOM 1206 N N . THR A 1 153 ? 12.112 39.662 35.884 1.00 45.06 153 THR A N 1
ATOM 1207 C CA . THR A 1 153 ? 12.746 41.001 35.986 1.00 45.06 153 THR A CA 1
ATOM 1208 C C . THR A 1 153 ? 11.775 42.163 36.181 1.00 45.06 153 THR A C 1
ATOM 1210 O O . THR A 1 153 ? 12.110 43.312 35.888 1.00 45.06 153 THR A O 1
ATOM 1213 N N . ARG A 1 154 ? 10.574 41.923 36.723 1.00 45.00 154 ARG A N 1
ATOM 1214 C CA . ARG A 1 154 ? 9.626 43.019 36.984 1.00 45.00 154 ARG A CA 1
ATOM 1215 C C . ARG A 1 154 ? 8.909 42.958 38.331 1.00 45.00 154 ARG A C 1
ATOM 1217 O O . ARG A 1 154 ? 7.695 43.085 38.386 1.00 45.00 154 ARG A O 1
ATOM 1224 N N . ALA A 1 155 ? 9.660 42.878 39.428 1.00 43.66 155 ALA A N 1
ATOM 1225 C CA . ALA A 1 155 ? 9.185 43.353 40.730 1.00 43.66 155 ALA A CA 1
ATOM 1226 C C . ALA A 1 155 ? 10.363 43.648 41.670 1.00 43.66 155 ALA A C 1
ATOM 1228 O O . ALA A 1 155 ? 11.137 42.753 41.982 1.00 43.66 155 ALA A O 1
ATOM 1229 N N . GLY A 1 156 ? 10.477 44.896 42.137 1.00 43.41 156 GLY A N 1
ATOM 1230 C CA . GLY A 1 156 ? 11.361 45.242 43.256 1.00 43.41 156 GLY A CA 1
ATOM 1231 C C . GLY A 1 156 ? 12.213 46.496 43.068 1.00 43.41 156 GLY A C 1
ATOM 1232 O O . GLY A 1 156 ? 13.427 46.436 43.227 1.00 43.41 156 GLY A O 1
ATOM 1233 N N . ALA A 1 157 ? 11.600 47.642 42.759 1.00 45.62 157 ALA A N 1
ATOM 1234 C CA . ALA A 1 157 ? 12.211 48.924 43.115 1.00 45.62 157 ALA A CA 1
ATOM 1235 C C . ALA A 1 157 ? 12.076 49.118 44.644 1.00 45.62 157 ALA A C 1
ATOM 1237 O O . ALA A 1 157 ? 10.993 48.848 45.172 1.00 45.62 157 ALA A O 1
ATOM 1238 N N . PRO A 1 158 ? 13.123 49.556 45.366 1.00 43.31 158 PRO A N 1
ATOM 1239 C CA . PRO A 1 158 ? 13.051 49.751 46.810 1.00 43.31 158 PRO A CA 1
ATOM 1240 C C . PRO A 1 158 ? 12.302 51.050 47.138 1.00 43.31 158 PRO A C 1
ATOM 1242 O O . PRO A 1 158 ? 12.607 52.107 46.584 1.00 43.31 158 PRO A O 1
ATOM 1245 N N . ALA A 1 159 ? 11.322 50.971 48.040 1.00 41.06 159 ALA A N 1
ATOM 1246 C CA . ALA A 1 159 ? 10.740 52.140 48.690 1.00 41.06 159 ALA A CA 1
ATOM 1247 C C . ALA A 1 159 ? 11.610 52.535 49.894 1.00 41.06 159 ALA A C 1
ATOM 1249 O O . ALA A 1 159 ? 12.106 51.678 50.624 1.00 41.06 159 ALA A O 1
ATOM 1250 N N . VAL A 1 160 ? 11.822 53.840 50.016 1.00 46.16 160 VAL A N 1
ATOM 1251 C CA . VAL A 1 160 ? 12.672 54.541 50.981 1.00 46.16 160 VAL A CA 1
ATOM 1252 C C . VAL A 1 160 ? 11.876 54.849 52.257 1.00 46.16 160 VAL A C 1
ATOM 1254 O O . VAL A 1 160 ? 10.686 55.140 52.152 1.00 46.16 160 VAL A O 1
ATOM 1257 N N . GLU A 1 161 ? 12.608 54.857 53.381 1.00 34.09 161 GLU A N 1
ATOM 1258 C CA . GLU A 1 161 ? 12.261 55.265 54.765 1.00 34.09 161 GLU A CA 1
ATOM 1259 C C . GLU A 1 161 ? 11.461 54.292 55.647 1.00 34.09 161 GLU A C 1
ATOM 1261 O O . GLU A 1 161 ? 10.248 54.083 55.432 1.00 34.09 161 GLU A O 1
#

Solvent-accessible surface area (backbone atoms only — not comparable to full-atom values): 9488 Å² total; per-residue (Å²): 108,72,64,61,54,49,40,47,73,73,68,52,85,60,80,61,46,75,41,75,58,51,26,20,39,77,55,89,87,12,57,53,72,57,70,66,56,52,50,56,60,59,57,64,49,72,83,47,96,40,42,32,29,36,64,20,33,38,43,19,36,40,74,58,31,79,89,21,44,58,74,99,50,73,38,25,47,67,50,31,23,54,49,52,55,51,51,51,52,58,49,67,68,36,91,55,39,80,46,78,33,72,60,41,65,53,27,59,89,79,38,42,39,25,37,16,41,75,88,67,50,76,38,64,37,44,60,48,52,51,52,50,52,57,55,71,70,48,76,93,64,78,83,77,76,77,71,82,80,78,93,78,84,85,84,82,82,84,84,83,136

Mean predicted aligned error: 8.79 Å

Secondary structure (DSSP, 8-state):
-HHHHHHHHTT---SEEEEEEE-SSSSTT-----HHHHHHHHHGGGGSSSEEEEEEEE--SB-S-GGG--SSS--BHHHHHHHHHHHHHHHHTSTTEEEEEES-SB-BTTB--SSB-TTSPBPHHHHHHHHHHHHHHS--------------SSS-PPPP-

Radius of gyration: 23.83 Å; Cα contacts (8 Å, |Δi|>4): 226; chains: 1; bounding box: 46×70×75 Å

=== Feature glossary ===
A reading guide for the features in this record.

Start from the sequence.

  · Sequence gives the chain of amino acids in standard one-letter code (A=alanine, C=cysteine, …, Y=tyrosine), read N→C. It is the only feature that is directly encoded by the gene; all structural features are derived from the folded form of this sequence.

Fold it, and you get atomic coordinates and the backbone conformation that goes with them.

  · Structure coordinates are given as an mmCIF _atom_site loop: one row per atom with element, residue name, chain id, sequence number, and x/y/z position in Å. Only the four main-chain atoms per residue are included here; side chains are omitted to keep the record compact.

  · Backbone dihedral angles. Every residue except chain termini has a φ (preceding-C → N → Cα → C) and a ψ (N → Cα → C → next-N). They are reported in degrees following the IUPAC sign convention. Secondary structure is essentially a statement about which (φ, ψ) basin each residue occupies.

  · Eight-state secondary structure (DSSP): H is the canonical α-helix, G the tighter 3₁₀-helix, I the wider π-helix; E/B are β-structure, T and S are turns and bends, and '-' is everything else. DSSP derives these from the pattern of main-chain N–H···O=C hydrogen bonds, not from the sequence.

  · SS3 is a coarse helix/strand/coil call (letters a/b/c) made by the P-SEA algorithm from inter-Cα distances and dihedrals. It is less detailed than DSSP but needs only Cα positions.

Summarize the fold with a handful of shape descriptors and a per-residue structural alphabet.

  · Radius of gyration (Rg) is the root-mean-square distance of Cα atoms from their centroid — a single number for overall size and compactness. A globular domain of N residues has Rg ≈ 2.2·N^0.38 Å; an extended or disordered chain has a much larger Rg. The Cα contact count is the number of residue pairs whose Cα atoms are within 8 Å and are more than four positions apart in sequence — a standard proxy for tertiary packing density. The bounding box is the smallest axis-aligned box enclosing all Cα atoms.

  · 3Di is Foldseek's structural alphabet. Each residue is assigned one of twenty discrete states based on how its Cα sits relative to its spatial (not sequential) neighbors. Aligning 3Di strings finds structural homologs roughly as well as full 3D superposition, but orders of magnitude faster.

  · Solvent-accessible surface area (SASA) is the area in Å² traced out by the centre of a 1.4 Å probe sphere (a water molecule) rolled over the protein's van der Waals surface (Shrake–Rupley / Lee–Richards construction). Buried residues have near-zero SASA; fully exposed residues can exceed 200 Å². The total SASA scales roughly with the number of surface residues.

Ask how reliable the model is.

  · For AlphaFold models, the B-factor fie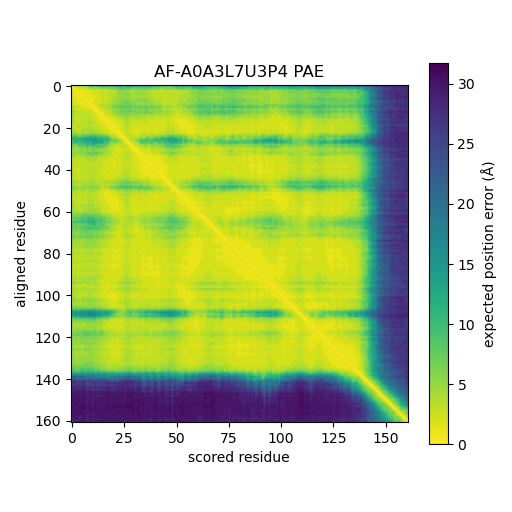ld carries pLDDT — the model's own estimate of local accuracy on a 0–100 scale. Regions with pLDDT<50 should be treated as essentially unmodeled; they often correspond to intrinsically disordered segments.

  · For experimental (PDB) structures, the B-factor (temperature factor) quantifies the positional spread of each atom in the crystal — a combination of thermal vibration and static disorder — in units of Å². High B-factors mark flexible loops or poorly resolved regions; low B-factors mark the rigid, well-ordered core.

  · Predicted Aligned Error (PAE) is an AlphaFold confidence matrix: entry (i, j) is the expected error in the position of residue j, in ångströms, when the prediction is superimposed on the true structure at residue i. Low PAE within a block of residues means that block is internally rigid and well-predicted; high PAE between two blocks means their relative placement is uncertain even if each block individually is confident.

Place it in context: what it resembles, what it is annotated as, and how it looks.

  · Structural nearest neighbors (via Foldseek easy-search vs the PDB). Reported per hit: target PDB id, E-value, and alignment TM-score. A TM-score above ~0.5 is the conventional threshold for 'same fold'.

  · Functional annotations link the protein to curated databases. InterPro entries identify conserved domains and families by matching the sequence against member-database signatures (Pfam, PROSITE, CDD, …). Gene Ontology (GO) terms describe molecular function, biological process, and cellular component in a controlled vocabulary. CATH places the structure in a hierarchical fold classification (Class/Architecture/Topology/Homologous-superfamily). The organism is the source species.

  · The contact map is a binary N×N matrix image: pixel (i, j) is dark where Cα_i and Cα_j are within 8 Å and |i−j|>4. Because the |i−j|>4 filter removes local helical contacts, off-diagonal stripes parallel to the main diagonal indicate parallel β-sheets; stripes perpendicular to it indicate antiparallel β-sheets. The Ramachandran plot scatters every residue's (φ, ψ) pair against the sterically allowed regions. The PAE heatmap renders the predicted-aligned-error matrix.

  · Six rendered views show the 3D structure from the faces of a cube — i.e. along ±x, ±y, ±z. Rendering representation is drawn randomly per protein from cartoon (secondary-structure ribbons), sticks (backbone bonds), or molecular surface; coloring is either N→C rainbow (blue at the N-terminus through red at the C-terminus) or one color per chain.